Protein AF-A0A804JWT5-F1 (afdb_monomer_lite)

InterPro domains:
  IPR002326 Cytochrome c1 [PF02167] (1-75)
  IPR002326 Cytochrome c1 [PTHR10266] (1-71)
  IPR036909 Cytochrome c-like domain superfamily [G3DSA:1.10.760.10] (1-108)
  IPR036909 Cytochrome c-like domain superfamily [SSF46626] (1-72)

Structure (mmCIF, N/CA/C/O backbone):
data_AF-A0A804JWT5-F1
#
_entry.id   AF-A0A804JWT5-F1
#
loop_
_atom_site.group_PDB
_atom_site.id
_atom_site.type_symbol
_atom_site.label_atom_id
_atom_site.label_alt_id
_atom_site.label_comp_id
_atom_site.label_asym_id
_atom_site.label_entity_id
_atom_site.label_seq_id
_atom_site.pdbx_PDB_ins_code
_atom_site.Cartn_x
_atom_site.Cartn_y
_atom_site.Cartn_z
_atom_site.occupancy
_atom_site.B_iso_or_equiv
_atom_site.auth_seq_id
_atom_site.auth_comp_id
_atom_site.auth_asym_id
_atom_site.auth_atom_id
_atom_site.pdbx_PDB_model_num
ATOM 1 N N . MET A 1 1 ? -15.357 16.980 19.667 1.00 75.12 1 MET A N 1
ATOM 2 C CA . MET A 1 1 ? -14.747 15.652 19.921 1.00 75.12 1 MET A CA 1
ATOM 3 C C . MET A 1 1 ? -13.376 15.866 20.545 1.00 75.12 1 MET A C 1
ATOM 5 O O . MET A 1 1 ? -12.744 16.848 20.181 1.00 75.12 1 MET A O 1
ATOM 9 N N . PHE A 1 2 ? -12.936 15.007 21.473 1.00 85.19 2 PHE A N 1
ATOM 10 C CA . PHE A 1 2 ? -11.580 15.054 22.040 1.00 85.19 2 PHE A CA 1
ATOM 11 C C . PHE A 1 2 ? -10.767 13.847 21.553 1.00 85.19 2 PHE A C 1
ATOM 13 O O . PHE A 1 2 ? -11.309 12.749 21.428 1.00 85.19 2 PHE A O 1
ATOM 20 N N . THR A 1 3 ? -9.487 14.054 21.252 1.00 87.69 3 THR A N 1
ATOM 21 C CA . THR A 1 3 ? -8.571 12.985 20.833 1.00 87.69 3 THR A CA 1
ATOM 22 C C . THR A 1 3 ? -8.066 12.244 22.067 1.00 87.69 3 THR A C 1
ATOM 24 O O . THR A 1 3 ? -7.646 12.879 23.035 1.00 87.69 3 THR A O 1
ATOM 27 N N . ARG A 1 4 ? -8.100 10.907 22.044 1.00 94.25 4 ARG A N 1
ATOM 28 C CA . ARG A 1 4 ? -7.533 10.056 23.101 1.00 94.25 4 ARG A CA 1
ATOM 29 C C . ARG A 1 4 ? -6.338 9.256 22.568 1.00 94.25 4 ARG A C 1
ATOM 31 O O . ARG A 1 4 ? -6.318 8.965 21.372 1.00 94.25 4 ARG A O 1
ATOM 38 N N . PRO A 1 5 ? -5.400 8.831 23.429 1.00 92.06 5 PRO A N 1
ATOM 39 C CA . PRO A 1 5 ? -4.385 7.860 23.036 1.00 92.06 5 PRO A CA 1
ATOM 40 C C . PRO A 1 5 ? -5.026 6.530 22.610 1.00 92.06 5 PRO A C 1
ATOM 42 O O . PRO A 1 5 ? -6.020 6.085 23.198 1.00 92.06 5 PRO A O 1
ATOM 45 N N . GLY A 1 6 ? -4.454 5.918 21.571 1.00 87.19 6 GLY A N 1
ATOM 46 C CA . GLY A 1 6 ? -4.918 4.647 21.019 1.00 87.19 6 GLY A CA 1
ATOM 47 C C . GLY A 1 6 ? -4.729 3.488 21.997 1.00 87.19 6 GLY A C 1
ATOM 48 O O . GLY A 1 6 ? -3.757 3.441 22.750 1.00 87.19 6 GLY A O 1
ATOM 49 N N . LYS A 1 7 ? -5.676 2.550 21.992 1.00 90.06 7 LYS A N 1
ATOM 50 C CA . LYS A 1 7 ? -5.594 1.273 22.714 1.00 90.06 7 LYS A CA 1
ATOM 51 C C . LYS A 1 7 ? -5.313 0.137 21.732 1.00 90.06 7 LYS A C 1
ATOM 53 O O . LYS A 1 7 ? -5.649 0.243 20.561 1.00 90.06 7 LYS A O 1
ATOM 58 N N . LEU A 1 8 ? -4.789 -0.988 22.221 1.00 85.50 8 LEU A N 1
ATOM 59 C CA . LEU A 1 8 ? -4.498 -2.172 21.390 1.00 85.50 8 LEU A CA 1
ATOM 60 C C . LEU A 1 8 ? -5.729 -2.757 20.679 1.00 85.50 8 LEU A C 1
ATOM 62 O O . LEU A 1 8 ? -5.597 -3.420 19.660 1.00 85.50 8 LEU A O 1
ATOM 66 N N . SER A 1 9 ? -6.925 -2.522 21.219 1.00 89.88 9 SER A N 1
ATOM 67 C CA . SER A 1 9 ? -8.191 -2.934 20.609 1.00 89.88 9 SER A CA 1
ATOM 68 C C . SER A 1 9 ? -8.671 -2.000 19.494 1.00 89.88 9 SER A C 1
ATOM 70 O O . SER A 1 9 ? -9.656 -2.314 18.828 1.00 89.88 9 SER A O 1
ATOM 72 N N . ASP A 1 10 ? -8.068 -0.816 19.356 1.00 89.12 10 ASP A N 1
ATOM 73 C CA . ASP A 1 10 ? -8.486 0.168 18.364 1.00 89.12 10 ASP A CA 1
ATOM 74 C C . ASP A 1 10 ? -8.010 -0.270 16.974 1.00 89.12 10 ASP A C 1
ATOM 76 O O . ASP A 1 10 ? -6.946 -0.865 16.807 1.00 89.12 10 ASP A O 1
ATOM 80 N N . ARG A 1 11 ? -8.824 0.016 15.955 1.00 86.62 11 ARG A N 1
ATOM 81 C CA . ARG A 1 11 ? -8.447 -0.262 14.567 1.00 86.62 11 ARG A CA 1
ATOM 82 C C . ARG A 1 11 ? -7.304 0.646 14.137 1.00 86.62 11 ARG A C 1
ATOM 84 O O . ARG A 1 11 ? -7.155 1.752 14.659 1.00 86.62 11 ARG A O 1
ATOM 91 N N . PHE A 1 12 ? -6.572 0.212 13.114 1.00 83.69 12 PHE A N 1
ATOM 92 C CA . PHE A 1 12 ? -5.594 1.084 12.487 1.00 83.69 12 PHE A CA 1
ATOM 93 C C . PHE A 1 12 ? -6.271 2.353 11.954 1.00 83.69 12 PHE A C 1
ATOM 95 O O . PHE A 1 12 ? -7.320 2.267 11.300 1.00 83.69 12 PHE A O 1
ATOM 102 N N . PRO A 1 13 ? -5.709 3.531 12.263 1.00 84.75 13 PRO A N 1
ATOM 103 C CA . PRO A 1 13 ? -6.219 4.787 11.746 1.00 84.75 13 PRO A CA 1
ATOM 104 C C . PRO A 1 13 ? -6.080 4.817 10.222 1.00 84.75 13 PRO A C 1
ATOM 106 O O . PRO A 1 13 ? -5.098 4.344 9.653 1.00 84.75 13 PRO A O 1
ATOM 109 N N . GLN A 1 14 ? -7.084 5.381 9.558 1.00 82.38 14 GLN A N 1
ATOM 110 C CA . GLN A 1 14 ? -7.034 5.601 8.117 1.00 82.38 14 GLN A CA 1
ATOM 111 C C . GLN A 1 14 ? -6.092 6.779 7.810 1.00 82.38 14 GLN A C 1
ATOM 113 O O . GLN A 1 14 ? -6.159 7.795 8.507 1.00 82.38 14 GLN A O 1
ATOM 118 N N . PRO A 1 15 ? -5.251 6.688 6.765 1.00 82.44 15 PRO A N 1
ATOM 119 C CA . PRO A 1 15 ? -4.305 7.750 6.411 1.00 82.44 15 PRO A CA 1
ATOM 120 C C . PRO A 1 15 ? -4.996 8.997 5.844 1.00 82.44 15 PRO A C 1
ATOM 122 O O . PRO A 1 15 ? -4.476 10.106 5.954 1.00 82.44 15 PRO A O 1
ATOM 125 N N . TYR A 1 16 ? -6.183 8.830 5.258 1.00 84.62 16 TYR A N 1
ATOM 126 C CA . TYR A 1 16 ? -6.977 9.913 4.691 1.00 84.62 16 TYR A CA 1
ATOM 127 C C . TYR A 1 16 ? -8.357 9.959 5.339 1.00 84.62 16 TYR A C 1
ATOM 129 O O . TYR A 1 16 ? -8.941 8.929 5.670 1.00 84.62 16 TYR A O 1
ATOM 137 N N . SER A 1 17 ? -8.901 11.168 5.483 1.00 86.25 17 SER A N 1
ATOM 138 C CA . SER A 1 17 ? -10.240 11.382 6.040 1.00 86.25 17 SER A CA 1
ATOM 139 C C . SER A 1 17 ? -11.350 10.865 5.123 1.00 86.25 17 SER A C 1
ATOM 141 O O . SER A 1 17 ? -12.399 10.443 5.606 1.00 86.25 17 SER A O 1
ATOM 143 N N . ASN A 1 18 ? -11.139 10.915 3.806 1.00 88.25 18 ASN A N 1
ATOM 144 C CA . ASN A 1 18 ? -12.083 10.456 2.795 1.00 88.25 18 ASN A CA 1
ATOM 145 C C . ASN A 1 18 ? -11.388 10.140 1.455 1.00 88.25 18 ASN A C 1
ATOM 147 O O . ASN A 1 18 ? -10.206 10.426 1.247 1.00 88.25 18 ASN A O 1
ATOM 151 N N . GLU A 1 19 ? -12.153 9.566 0.521 1.00 86.31 19 GLU A N 1
ATOM 152 C CA . GLU A 1 19 ? -11.678 9.200 -0.820 1.00 86.31 19 GLU A CA 1
ATOM 153 C C . GLU A 1 19 ? -11.188 10.414 -1.627 1.00 86.31 19 GLU A C 1
ATOM 155 O O . GLU A 1 19 ? -10.183 10.334 -2.332 1.00 86.31 19 GLU A O 1
ATOM 160 N N . GLN A 1 20 ? -11.866 11.559 -1.509 1.00 87.12 20 GLN A N 1
ATOM 161 C CA . GLN A 1 20 ? -11.509 12.775 -2.246 1.00 87.12 20 GLN A CA 1
ATOM 162 C C . GLN A 1 20 ? -10.155 13.338 -1.796 1.00 87.12 20 GLN A C 1
ATOM 164 O O . GLN A 1 20 ? -9.337 13.693 -2.641 1.00 87.12 20 GLN A O 1
ATOM 169 N N . ALA A 1 21 ? -9.884 13.358 -0.488 1.00 85.00 21 ALA A N 1
ATOM 170 C CA . ALA A 1 21 ? -8.591 13.755 0.063 1.00 85.00 21 ALA A CA 1
ATOM 171 C C . ALA A 1 21 ? -7.484 12.789 -0.370 1.00 85.00 21 ALA A C 1
ATOM 173 O O . ALA A 1 21 ? -6.399 13.228 -0.748 1.00 85.00 21 ALA A O 1
ATOM 174 N N . ALA A 1 22 ? -7.777 11.485 -0.387 1.00 84.12 22 ALA A N 1
ATOM 175 C CA . ALA A 1 22 ? -6.842 10.475 -0.865 1.00 84.12 22 ALA A CA 1
ATOM 176 C C . ALA A 1 22 ? -6.495 10.681 -2.347 1.00 84.12 22 ALA A C 1
ATOM 178 O O . ALA A 1 22 ? -5.321 10.670 -2.707 1.00 84.12 22 ALA A O 1
ATOM 179 N N . ARG A 1 23 ? -7.492 10.934 -3.205 1.00 83.81 23 ARG A N 1
ATOM 180 C CA . ARG A 1 23 ? -7.272 11.235 -4.627 1.00 83.81 23 ARG A CA 1
ATOM 181 C C . ARG A 1 23 ? -6.504 12.536 -4.813 1.00 83.81 23 ARG A C 1
ATOM 183 O O . ARG A 1 23 ? -5.583 12.570 -5.617 1.00 83.81 23 ARG A O 1
ATOM 190 N N . PHE A 1 24 ? -6.837 13.587 -4.067 1.00 84.19 24 PHE A N 1
ATOM 191 C CA . PHE A 1 24 ? -6.138 14.869 -4.154 1.00 84.19 24 PHE A CA 1
ATOM 192 C C . PHE A 1 24 ? -4.649 14.734 -3.802 1.00 84.19 24 PHE A C 1
ATOM 194 O O . PHE A 1 24 ? -3.798 15.201 -4.555 1.00 84.19 24 PHE A O 1
ATOM 201 N N . ALA A 1 25 ? -4.328 14.025 -2.716 1.00 81.44 25 ALA A N 1
ATOM 202 C CA . ALA A 1 25 ? -2.947 13.800 -2.288 1.00 81.44 25 ALA A CA 1
ATOM 203 C C . ALA A 1 25 ? -2.139 12.916 -3.259 1.00 81.44 25 ALA A C 1
ATOM 205 O 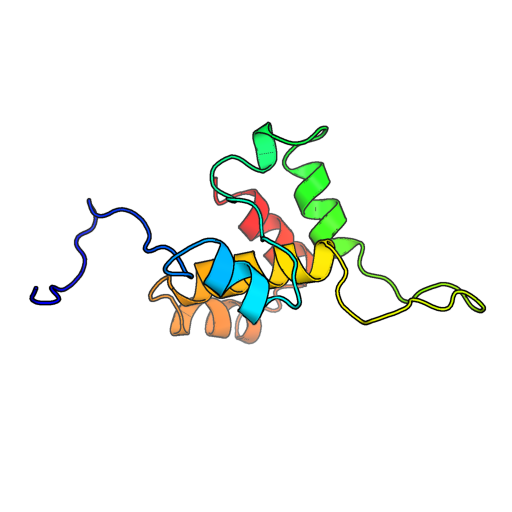O . ALA A 1 25 ? -0.924 13.057 -3.348 1.00 81.44 25 ALA A O 1
ATOM 206 N N . ASN A 1 26 ? -2.806 12.026 -3.999 1.00 79.00 26 ASN A N 1
ATOM 207 C CA . ASN A 1 26 ? -2.181 11.030 -4.876 1.00 79.00 26 ASN A CA 1
ATOM 208 C C . ASN A 1 26 ? -2.353 11.337 -6.377 1.00 79.00 26 ASN A C 1
ATOM 210 O O . ASN A 1 26 ? -2.330 10.430 -7.212 1.00 79.00 26 ASN A O 1
ATOM 214 N N . GLY A 1 27 ? -2.570 12.604 -6.743 1.00 78.88 27 GLY A N 1
ATOM 215 C CA . GLY A 1 27 ? -2.654 13.027 -8.147 1.00 78.88 27 GLY A CA 1
ATOM 216 C C . GLY A 1 27 ? -3.839 12.433 -8.923 1.00 78.88 27 GLY A C 1
ATOM 217 O O . GLY A 1 27 ? -3.720 12.110 -10.100 1.00 78.88 27 GLY A O 1
ATOM 218 N N . GLY A 1 28 ? -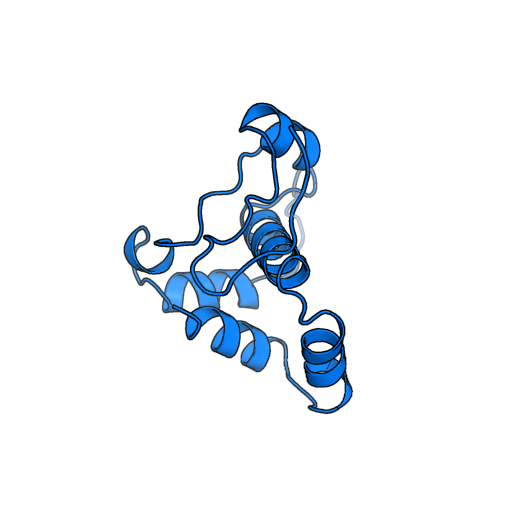4.983 12.270 -8.258 1.00 79.12 28 GLY A N 1
ATOM 219 C CA . GLY A 1 28 ? -6.255 11.791 -8.811 1.00 79.12 28 GLY A CA 1
ATOM 220 C C . GLY A 1 28 ? -6.538 10.303 -8.581 1.00 79.12 28 GLY A C 1
ATOM 221 O O . GLY A 1 28 ? -7.679 9.857 -8.755 1.00 79.12 28 GLY A O 1
ATOM 222 N N . VAL A 1 29 ? -5.540 9.527 -8.151 1.00 80.31 29 VAL A N 1
ATOM 223 C CA . VAL A 1 29 ? -5.676 8.077 -7.967 1.00 80.31 29 VAL A CA 1
ATOM 224 C C . VAL A 1 29 ? -6.061 7.742 -6.532 1.00 80.31 29 VAL A C 1
ATOM 226 O O . VAL A 1 29 ? -5.503 8.278 -5.581 1.00 80.31 29 VAL A O 1
ATOM 229 N N . TYR A 1 30 ? -7.021 6.835 -6.370 1.00 82.38 30 TYR A N 1
ATOM 230 C CA . TYR A 1 30 ? -7.408 6.341 -5.055 1.00 82.38 30 TYR A CA 1
ATOM 231 C C . TYR A 1 30 ? -6.616 5.072 -4.713 1.00 82.38 30 TYR A C 1
ATOM 233 O O . TYR A 1 30 ? -6.737 4.082 -5.446 1.00 82.38 30 TYR A O 1
ATOM 241 N N . PRO A 1 31 ? -5.798 5.077 -3.646 1.00 82.62 31 PRO A N 1
ATOM 242 C CA . PRO A 1 31 ? -5.074 3.887 -3.238 1.00 82.62 31 PRO A CA 1
ATOM 243 C C . PRO A 1 31 ? -6.050 2.844 -2.658 1.00 82.62 31 PRO A C 1
ATOM 245 O O . PRO A 1 31 ? -6.935 3.204 -1.879 1.00 82.62 31 PRO A O 1
ATOM 248 N N . PRO A 1 32 ? -5.926 1.557 -3.029 1.00 83.31 32 PRO A N 1
ATOM 249 C CA . PRO A 1 32 ? -6.806 0.512 -2.516 1.00 83.31 32 PRO A CA 1
ATOM 250 C C . PRO A 1 32 ? -6.525 0.223 -1.036 1.00 83.31 32 PRO A C 1
ATOM 252 O O . PRO A 1 32 ? -5.384 0.342 -0.583 1.00 83.31 32 PRO A O 1
ATOM 255 N N . ASP A 1 33 ? -7.551 -0.224 -0.307 1.00 84.44 33 ASP A N 1
ATOM 256 C CA . ASP A 1 33 ? -7.377 -0.784 1.036 1.00 84.44 33 ASP A CA 1
ATOM 257 C C . ASP A 1 33 ? -6.527 -2.059 0.966 1.00 84.44 33 ASP A C 1
ATOM 259 O O . ASP A 1 33 ? -6.751 -2.948 0.136 1.00 84.44 33 ASP A O 1
ATOM 263 N N . LEU A 1 34 ? -5.523 -2.127 1.835 1.00 83.00 34 LEU A N 1
ATOM 264 C CA . LEU A 1 34 ? -4.513 -3.174 1.814 1.00 83.00 34 LEU A CA 1
ATOM 265 C C . LEU A 1 34 ? -4.864 -4.363 2.706 1.00 83.00 34 LEU A C 1
ATOM 267 O O . LEU A 1 34 ? -4.28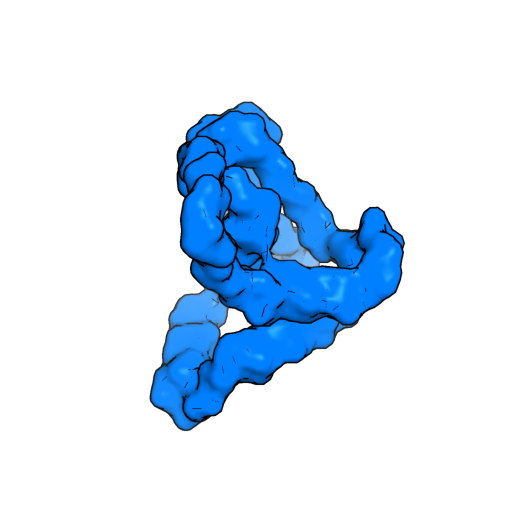3 -5.426 2.514 1.00 83.00 34 LEU A O 1
ATOM 271 N N . SER A 1 35 ? -5.877 -4.230 3.568 1.00 82.50 35 SER A N 1
ATOM 272 C CA . SER A 1 35 ? -6.308 -5.257 4.530 1.00 82.50 35 SER A CA 1
ATOM 273 C C . SER A 1 35 ? -6.583 -6.633 3.902 1.00 82.50 35 SER A C 1
ATOM 275 O O . SER A 1 35 ? -6.476 -7.667 4.558 1.00 82.50 35 SER A O 1
ATOM 277 N N . LEU A 1 36 ? -6.977 -6.663 2.623 1.00 84.25 36 LEU A N 1
ATOM 278 C CA . LEU A 1 36 ? -7.304 -7.886 1.882 1.00 84.25 36 LEU A CA 1
ATOM 279 C C . LEU A 1 36 ? -6.603 -7.972 0.521 1.00 84.25 36 LEU A C 1
ATOM 281 O O . LEU A 1 36 ? -7.001 -8.780 -0.321 1.00 84.25 36 LEU A O 1
ATOM 285 N N . ILE A 1 37 ? -5.562 -7.173 0.271 1.00 82.81 37 ILE A N 1
ATOM 286 C CA . ILE A 1 37 ? -4.974 -7.051 -1.073 1.00 82.81 37 ILE A CA 1
ATOM 287 C C . ILE A 1 37 ? -4.414 -8.379 -1.604 1.00 82.81 37 ILE A C 1
ATOM 289 O O . ILE A 1 37 ? -4.598 -8.699 -2.778 1.00 82.81 37 ILE A O 1
ATOM 293 N N . SER A 1 38 ? -3.841 -9.201 -0.719 1.00 82.88 38 SER A N 1
ATOM 294 C CA . SER A 1 38 ? -3.315 -10.536 -1.032 1.00 82.88 38 SER A CA 1
ATOM 295 C C . SER A 1 38 ? -4.404 -11.552 -1.393 1.00 82.88 38 SER A C 1
ATOM 297 O O . SER A 1 38 ? -4.108 -12.580 -1.987 1.00 82.88 38 SER A O 1
ATOM 299 N N . LYS A 1 39 ? -5.670 -11.299 -1.043 1.00 82.25 39 LYS A N 1
ATOM 300 C CA . LYS A 1 39 ? -6.812 -12.143 -1.442 1.00 82.25 39 LYS A CA 1
ATOM 301 C C . LYS A 1 39 ? -7.586 -11.539 -2.612 1.00 82.25 39 LYS A C 1
ATOM 303 O O . LYS A 1 39 ? -8.158 -12.264 -3.416 1.00 82.25 39 LYS A O 1
ATOM 308 N N . ALA A 1 40 ? -7.591 -10.213 -2.724 1.00 85.62 40 ALA A N 1
ATOM 309 C CA . ALA A 1 40 ? -8.319 -9.470 -3.746 1.00 85.62 40 ALA A CA 1
ATOM 310 C C . ALA A 1 40 ? -7.635 -9.465 -5.126 1.00 85.62 40 ALA A C 1
ATOM 312 O O . ALA A 1 40 ? -8.174 -8.889 -6.076 1.00 85.62 40 ALA A O 1
ATOM 313 N N . ARG A 1 41 ? -6.428 -10.030 -5.249 1.00 85.19 41 ARG A N 1
ATOM 314 C CA . ARG A 1 41 ? -5.644 -10.070 -6.490 1.00 85.19 41 ARG A CA 1
ATOM 315 C C . ARG A 1 41 ? -5.177 -11.487 -6.798 1.00 85.19 41 ARG A C 1
ATOM 317 O O . ARG A 1 41 ? -4.876 -12.270 -5.899 1.00 85.19 41 ARG A O 1
ATOM 324 N N . HIS A 1 42 ? -5.106 -11.807 -8.088 1.00 84.38 42 HIS A N 1
ATOM 325 C CA . HIS A 1 42 ? -4.588 -13.090 -8.558 1.00 84.38 42 HIS A CA 1
ATOM 326 C C . HIS A 1 42 ? -3.135 -13.269 -8.112 1.00 84.38 42 HIS A C 1
ATOM 328 O O . HIS A 1 42 ? -2.370 -12.310 -8.116 1.00 84.38 42 HIS A O 1
ATOM 334 N N . ASN A 1 43 ? -2.758 -14.493 -7.735 1.00 84.69 43 ASN A N 1
ATOM 335 C CA . ASN A 1 43 ? -1.421 -14.829 -7.224 1.00 84.69 43 ASN A CA 1
ATOM 336 C C . ASN A 1 43 ? -1.036 -14.144 -5.885 1.00 84.69 43 ASN A C 1
ATOM 338 O O . ASN A 1 43 ? 0.098 -14.265 -5.433 1.00 84.69 43 ASN A O 1
ATOM 342 N N . GLY A 1 44 ? -1.975 -13.449 -5.233 1.00 85.56 44 GLY A N 1
ATOM 343 C CA . GLY A 1 44 ? -1.905 -12.979 -3.849 1.00 85.56 44 GLY A CA 1
ATOM 344 C C . GLY A 1 44 ? -0.597 -12.328 -3.403 1.00 85.56 44 GLY A C 1
ATOM 345 O O . GLY A 1 44 ? -0.216 -11.280 -3.919 1.00 85.56 44 GLY A O 1
ATOM 346 N N . GLN A 1 45 ? 0.087 -12.925 -2.423 1.00 82.88 45 GLN A N 1
ATOM 347 C CA . GLN A 1 45 ? 1.356 -12.398 -1.897 1.00 82.88 45 GLN A CA 1
ATOM 348 C C . GLN A 1 45 ? 2.437 -12.285 -2.980 1.00 82.88 45 GLN A C 1
ATOM 350 O O . GLN A 1 45 ? 3.160 -11.294 -3.014 1.00 82.88 45 GLN A O 1
ATOM 355 N N . ASN A 1 46 ? 2.503 -13.236 -3.918 1.00 83.75 46 ASN A N 1
ATOM 356 C CA . ASN A 1 46 ? 3.470 -13.186 -5.018 1.00 83.75 46 ASN A CA 1
ATOM 357 C C . ASN A 1 46 ? 3.211 -11.988 -5.938 1.00 83.75 46 ASN A C 1
ATOM 359 O O . ASN A 1 46 ? 4.152 -11.406 -6.472 1.00 83.75 46 ASN A O 1
ATOM 363 N N . TYR A 1 47 ? 1.943 -11.598 -6.112 1.00 84.44 47 TYR A N 1
ATOM 364 C CA . TYR A 1 47 ? 1.588 -10.393 -6.859 1.00 84.44 47 TYR A CA 1
ATOM 365 C C . TYR A 1 47 ? 2.086 -9.135 -6.145 1.00 84.44 47 TYR A C 1
ATOM 367 O O . TYR A 1 47 ? 2.731 -8.299 -6.769 1.00 84.44 47 TYR A O 1
ATOM 375 N N . VAL A 1 48 ? 1.860 -9.023 -4.834 1.00 82.25 48 VAL A N 1
ATOM 376 C CA . VAL A 1 48 ? 2.353 -7.885 -4.042 1.00 82.25 48 VAL A CA 1
ATOM 377 C C . VAL A 1 48 ? 3.883 -7.826 -4.071 1.00 82.25 48 VAL A C 1
ATOM 379 O O . VAL A 1 48 ? 4.448 -6.772 -4.352 1.00 82.25 48 VAL A O 1
ATOM 382 N N . PHE A 1 49 ? 4.559 -8.960 -3.891 1.00 83.19 49 PHE A N 1
ATOM 383 C CA . PHE A 1 49 ? 6.016 -9.047 -3.954 1.00 83.19 49 PHE A CA 1
ATOM 384 C C . PHE A 1 49 ? 6.569 -8.624 -5.322 1.00 83.19 49 PHE A C 1
ATOM 386 O O . PHE A 1 49 ? 7.510 -7.832 -5.400 1.00 83.19 49 PHE A O 1
ATOM 393 N N . ALA A 1 50 ? 5.968 -9.109 -6.412 1.00 83.00 50 ALA A N 1
ATOM 394 C CA . ALA A 1 50 ? 6.367 -8.743 -7.768 1.00 83.00 50 ALA A CA 1
ATOM 395 C C . ALA A 1 50 ? 6.122 -7.255 -8.062 1.00 83.00 50 ALA A C 1
ATOM 397 O O . ALA A 1 50 ? 6.920 -6.632 -8.756 1.00 83.00 50 ALA A O 1
ATOM 398 N N . LEU A 1 51 ? 5.058 -6.659 -7.514 1.00 82.00 51 LEU A N 1
ATOM 399 C CA . LEU A 1 51 ? 4.804 -5.223 -7.647 1.00 82.00 51 LEU A CA 1
ATOM 400 C C . LEU A 1 51 ? 5.846 -4.372 -6.916 1.00 82.00 51 LEU A C 1
ATOM 402 O O . LEU A 1 51 ? 6.279 -3.355 -7.456 1.00 82.00 51 LEU A O 1
ATOM 406 N N . LEU A 1 52 ? 6.230 -4.776 -5.702 1.00 79.19 52 LEU A N 1
ATOM 407 C CA . LEU A 1 52 ? 7.187 -4.046 -4.868 1.00 79.19 52 LEU A CA 1
ATOM 408 C C . LEU A 1 52 ? 8.618 -4.141 -5.410 1.00 79.19 52 LEU A C 1
ATOM 410 O O . LEU A 1 52 ? 9.361 -3.166 -5.370 1.00 79.19 52 LEU A O 1
ATOM 414 N N . THR A 1 53 ? 9.003 -5.304 -5.936 1.00 78.56 53 THR A N 1
ATOM 415 C CA . THR A 1 53 ? 10.376 -5.579 -6.401 1.00 78.56 53 THR A CA 1
ATOM 416 C C . THR A 1 53 ? 10.564 -5.386 -7.907 1.00 78.56 53 THR A C 1
ATOM 418 O O . THR A 1 53 ? 11.690 -5.282 -8.390 1.00 78.56 53 THR A O 1
ATOM 421 N N . GLY A 1 54 ? 9.470 -5.328 -8.667 1.00 75.81 54 GLY A N 1
ATOM 422 C CA . GLY A 1 54 ? 9.480 -5.249 -10.126 1.00 75.81 54 GLY A CA 1
ATOM 423 C C . GLY A 1 54 ? 9.665 -3.847 -10.699 1.00 75.81 54 GLY A C 1
ATOM 424 O O . GLY A 1 54 ? 9.600 -3.701 -11.919 1.00 75.81 54 GLY A O 1
ATOM 425 N N . TYR A 1 55 ? 9.874 -2.818 -9.869 1.00 71.69 55 TYR A N 1
ATOM 426 C CA . TYR A 1 55 ? 10.133 -1.471 -10.375 1.00 71.69 55 TYR A CA 1
ATOM 427 C C . TYR A 1 55 ? 11.475 -1.449 -11.111 1.00 71.69 55 TYR A C 1
ATOM 429 O O . TYR A 1 55 ? 12.530 -1.707 -10.533 1.00 71.69 55 TYR A O 1
ATOM 437 N N . ARG A 1 56 ? 11.420 -1.181 -12.414 1.00 72.06 56 ARG A N 1
ATOM 438 C CA . ARG A 1 56 ? 12.582 -1.076 -13.295 1.00 72.06 56 ARG A CA 1
ATOM 439 C C . ARG A 1 56 ? 12.417 0.147 -14.169 1.00 72.06 56 ARG A C 1
ATOM 441 O O . ARG A 1 56 ? 11.289 0.531 -14.489 1.00 72.06 56 ARG A O 1
ATOM 448 N N . ASP A 1 57 ? 13.543 0.723 -14.565 1.00 72.81 57 ASP A N 1
ATOM 449 C CA . ASP A 1 57 ? 13.527 1.821 -15.513 1.00 72.81 57 ASP A CA 1
ATOM 450 C C . ASP A 1 57 ? 12.864 1.373 -16.822 1.00 72.81 57 ASP A C 1
ATOM 452 O O . ASP A 1 57 ? 13.064 0.234 -17.270 1.00 72.81 57 ASP A O 1
ATOM 456 N N . PRO A 1 58 ? 12.031 2.237 -17.425 1.00 73.50 58 PRO A N 1
ATOM 457 C CA . PRO A 1 58 ? 11.393 1.920 -18.688 1.00 73.50 58 PRO A CA 1
ATOM 458 C C . PRO A 1 58 ? 12.465 1.644 -19.756 1.00 73.50 58 PRO A C 1
ATOM 460 O O . PRO A 1 58 ? 13.497 2.319 -19.784 1.00 73.50 58 PRO A O 1
ATOM 463 N N . PRO A 1 59 ? 12.244 0.669 -20.656 1.00 79.62 59 PRO A N 1
ATOM 464 C CA . PRO A 1 59 ? 13.185 0.396 -21.733 1.00 79.62 59 PRO A CA 1
ATOM 465 C C . PRO A 1 59 ? 13.323 1.619 -22.651 1.00 79.62 59 PRO A C 1
ATOM 467 O O . PRO A 1 59 ? 12.399 2.429 -22.787 1.00 79.62 59 PRO A O 1
ATOM 470 N N . ALA A 1 60 ? 14.489 1.753 -23.288 1.00 78.94 60 ALA A N 1
ATOM 471 C CA . ALA A 1 60 ? 14.811 2.902 -24.130 1.00 78.94 60 ALA A CA 1
ATOM 472 C C . ALA A 1 60 ? 13.721 3.147 -25.193 1.00 78.94 60 ALA A C 1
ATOM 474 O O . ALA A 1 60 ? 13.338 2.238 -25.927 1.00 78.94 60 ALA A O 1
ATOM 475 N N . GLY A 1 61 ? 13.220 4.384 -25.264 1.00 76.38 61 GLY A N 1
ATOM 476 C CA . GLY A 1 61 ? 12.167 4.794 -26.203 1.00 76.38 61 GLY A CA 1
ATOM 477 C C . GLY A 1 61 ? 10.738 4.766 -25.647 1.00 76.38 61 GLY A C 1
ATOM 478 O O . GLY A 1 61 ? 9.828 5.248 -26.320 1.00 76.38 61 GLY A O 1
ATOM 479 N N . VAL A 1 62 ? 10.513 4.277 -24.421 1.00 74.69 62 VAL A N 1
ATOM 480 C CA . VAL A 1 62 ? 9.191 4.333 -23.774 1.00 74.69 62 VAL A CA 1
ATOM 481 C C . VAL A 1 62 ? 9.038 5.632 -22.982 1.00 74.69 62 VAL A C 1
ATOM 483 O O . VAL A 1 62 ? 9.610 5.808 -21.908 1.00 74.69 62 VAL A O 1
ATOM 486 N N . LEU A 1 63 ? 8.222 6.550 -23.505 1.00 67.94 63 LEU A N 1
ATOM 487 C CA . LEU A 1 63 ? 7.843 7.779 -22.808 1.00 67.94 63 LEU A CA 1
ATOM 488 C C . LEU A 1 63 ? 6.712 7.494 -21.814 1.00 67.94 63 LEU A C 1
ATOM 490 O O . LEU A 1 63 ? 5.539 7.426 -22.186 1.00 67.94 63 LEU A O 1
ATOM 494 N N . VAL A 1 64 ? 7.056 7.358 -20.534 1.00 63.75 64 VAL A N 1
ATOM 495 C CA . VAL A 1 64 ? 6.070 7.261 -19.450 1.00 63.75 64 VAL A CA 1
ATOM 496 C C . VAL A 1 64 ? 5.524 8.663 -19.167 1.00 63.75 64 VAL A C 1
ATOM 498 O O . VAL A 1 64 ? 6.244 9.537 -18.685 1.00 63.75 64 VAL A O 1
ATOM 501 N N . ARG A 1 65 ? 4.253 8.916 -19.502 1.00 51.91 65 ARG A N 1
ATOM 502 C CA . ARG A 1 65 ? 3.610 10.205 -19.212 1.00 51.91 65 ARG A CA 1
ATOM 503 C C . ARG A 1 65 ? 3.166 10.257 -17.752 1.00 51.91 65 ARG A C 1
ATOM 505 O O . ARG A 1 65 ? 2.300 9.489 -17.363 1.00 51.91 65 ARG A O 1
ATOM 512 N N . PHE A 1 66 ? 3.725 11.224 -17.024 1.00 48.53 66 PHE A N 1
ATOM 513 C CA . PHE A 1 66 ? 3.419 11.600 -15.639 1.00 48.53 66 PHE A CA 1
ATOM 514 C C . PHE A 1 66 ? 3.656 10.481 -14.600 1.00 48.53 66 PHE A C 1
ATOM 516 O O . PHE A 1 66 ? 3.162 9.364 -14.690 1.00 48.53 66 PHE A O 1
ATOM 523 N N . GLN A 1 67 ? 4.475 10.800 -13.602 1.00 53.00 67 GLN A N 1
ATOM 524 C CA . GLN A 1 67 ? 5.200 9.889 -12.705 1.00 53.00 67 GLN A CA 1
ATOM 525 C C . GLN A 1 67 ? 4.336 9.254 -11.592 1.00 53.00 67 GLN A C 1
ATOM 527 O O . GLN A 1 67 ? 4.776 9.133 -10.455 1.00 53.00 67 GLN A O 1
ATOM 532 N N . ILE A 1 68 ? 3.106 8.829 -11.891 1.00 56.38 68 ILE A N 1
ATOM 533 C CA . ILE A 1 68 ? 2.250 8.138 -10.915 1.00 56.38 68 ILE A CA 1
ATOM 534 C C . ILE A 1 68 ? 1.893 6.760 -11.460 1.00 56.38 68 ILE A C 1
ATOM 536 O O . ILE A 1 68 ? 0.876 6.555 -12.118 1.00 56.38 68 ILE A O 1
ATOM 540 N N . THR A 1 69 ? 2.771 5.793 -11.205 1.00 59.69 69 THR A N 1
ATOM 541 C CA . THR A 1 69 ? 2.473 4.383 -11.466 1.00 59.69 69 THR A CA 1
ATOM 542 C C . THR A 1 69 ? 1.676 3.797 -10.300 1.00 59.69 69 THR A C 1
ATOM 544 O O . THR A 1 69 ? 1.895 4.154 -9.142 1.00 59.69 69 THR A O 1
ATOM 547 N N . ILE A 1 70 ? 0.760 2.863 -10.587 1.00 57.47 70 ILE A N 1
ATOM 548 C CA . ILE A 1 70 ? -0.027 2.152 -9.558 1.00 57.47 70 ILE A CA 1
ATOM 549 C C . ILE A 1 70 ? 0.897 1.518 -8.505 1.00 57.47 70 ILE A C 1
ATOM 551 O O . ILE A 1 70 ? 0.584 1.534 -7.318 1.00 57.47 70 ILE A O 1
ATOM 555 N N . ASN A 1 71 ? 2.069 1.035 -8.921 1.00 60.81 71 ASN A N 1
ATOM 556 C CA . ASN A 1 71 ? 3.061 0.437 -8.031 1.00 60.81 71 ASN A CA 1
ATOM 557 C C . ASN A 1 71 ? 3.610 1.465 -7.031 1.00 60.81 71 ASN A C 1
ATOM 559 O O . ASN A 1 71 ? 3.662 1.173 -5.840 1.00 60.81 71 ASN A O 1
ATOM 563 N N . ALA A 1 72 ? 3.940 2.681 -7.484 1.00 59.00 72 ALA A N 1
ATOM 564 C CA . ALA A 1 72 ? 4.417 3.756 -6.613 1.00 59.00 72 ALA A CA 1
ATOM 565 C C . ALA A 1 72 ? 3.361 4.175 -5.578 1.00 59.00 72 ALA A C 1
ATOM 567 O O . ALA A 1 72 ? 3.701 4.468 -4.437 1.00 59.00 72 ALA A O 1
ATOM 568 N N . LEU A 1 73 ? 2.077 4.132 -5.941 1.00 61.12 73 LEU A N 1
ATOM 569 C CA . LEU A 1 73 ? 0.975 4.420 -5.020 1.00 61.12 73 LEU A CA 1
ATOM 570 C C . LEU A 1 73 ? 0.760 3.321 -3.984 1.00 61.12 73 LEU A C 1
ATOM 572 O O . LEU A 1 73 ? 0.506 3.617 -2.821 1.00 61.12 73 LEU A O 1
ATOM 576 N N . VAL A 1 74 ? 0.869 2.053 -4.387 1.00 64.94 74 VAL A N 1
ATOM 577 C CA . VAL A 1 74 ? 0.793 0.924 -3.452 1.00 64.94 74 VAL A CA 1
ATOM 578 C C . VAL A 1 74 ? 1.961 0.983 -2.466 1.00 64.94 74 VAL A C 1
ATOM 580 O O . VAL A 1 74 ? 1.739 0.834 -1.268 1.00 64.94 74 VAL A O 1
ATOM 583 N N . VAL A 1 75 ? 3.175 1.286 -2.941 1.00 62.31 75 VAL A N 1
ATOM 584 C CA . VAL A 1 75 ? 4.358 1.498 -2.090 1.00 62.31 75 VAL A CA 1
ATOM 585 C C . VAL A 1 75 ? 4.153 2.689 -1.152 1.00 62.31 75 VAL A C 1
ATOM 587 O O . VAL A 1 75 ? 4.362 2.551 0.048 1.00 62.31 75 VAL A O 1
ATOM 590 N N . ALA A 1 76 ? 3.705 3.840 -1.658 1.00 59.62 76 ALA A N 1
ATOM 591 C CA . ALA A 1 76 ? 3.476 5.030 -0.841 1.00 59.62 76 ALA A CA 1
ATOM 592 C C . ALA A 1 76 ? 2.393 4.802 0.224 1.00 59.62 76 ALA A C 1
ATOM 594 O O . ALA A 1 76 ? 2.566 5.213 1.369 1.00 59.62 76 ALA A O 1
ATOM 595 N N . ASN A 1 77 ? 1.307 4.103 -0.119 1.00 64.81 77 ASN A N 1
ATOM 596 C CA . ASN A 1 77 ? 0.253 3.765 0.835 1.00 64.81 77 ASN A CA 1
ATOM 597 C C . ASN A 1 77 ? 0.741 2.760 1.888 1.00 64.81 77 ASN A C 1
ATOM 599 O O . ASN A 1 77 ? 0.457 2.928 3.071 1.00 64.81 77 ASN A O 1
ATOM 603 N N . LEU A 1 78 ? 1.532 1.756 1.490 1.00 62.09 78 LEU A N 1
ATOM 604 C CA . LEU A 1 78 ? 2.192 0.850 2.432 1.00 62.09 78 LEU A CA 1
ATOM 605 C C . LEU A 1 78 ? 3.080 1.640 3.394 1.00 62.09 78 LEU A C 1
ATOM 607 O O . LEU A 1 78 ? 2.868 1.575 4.600 1.00 62.09 78 LEU A O 1
ATOM 611 N N . VAL A 1 79 ? 4.009 2.448 2.879 1.00 60.69 79 VAL A N 1
ATOM 612 C CA . VAL A 1 79 ? 4.922 3.265 3.695 1.00 60.69 79 VAL A CA 1
ATOM 613 C C . VAL A 1 79 ? 4.156 4.232 4.603 1.00 60.69 79 VAL A C 1
ATOM 615 O O . VAL A 1 79 ? 4.509 4.367 5.769 1.00 60.69 79 VAL A O 1
ATOM 618 N N . SER A 1 80 ? 3.078 4.860 4.126 1.00 56.34 80 SER A N 1
ATOM 619 C CA . SER A 1 80 ? 2.225 5.738 4.941 1.00 56.34 80 SER A CA 1
ATOM 620 C C . SER A 1 80 ? 1.504 4.974 6.058 1.00 56.34 80 SER A C 1
ATOM 622 O O . SER A 1 80 ? 1.493 5.430 7.202 1.00 56.34 80 SER A O 1
ATOM 624 N N . THR A 1 81 ? 0.984 3.780 5.764 1.00 54.91 81 THR A N 1
ATOM 625 C CA . THR A 1 81 ? 0.357 2.897 6.760 1.00 54.91 81 THR A CA 1
ATOM 626 C C . THR A 1 81 ? 1.381 2.446 7.811 1.00 54.91 81 THR A C 1
ATOM 628 O O . THR A 1 81 ? 1.099 2.489 9.008 1.00 54.91 81 THR A O 1
ATOM 631 N N . PHE A 1 82 ? 2.606 2.108 7.393 1.00 49.53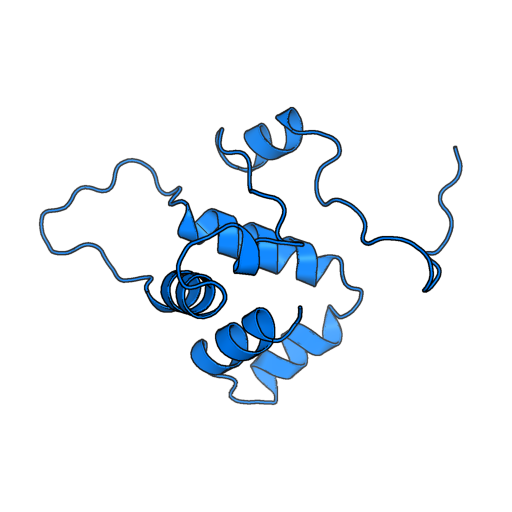 82 PHE A N 1
ATOM 632 C CA . PHE A 1 82 ? 3.716 1.774 8.294 1.00 49.53 82 PHE A CA 1
ATOM 633 C C . PHE A 1 82 ? 4.212 2.972 9.108 1.00 49.53 82 PHE A C 1
ATOM 635 O O . PHE A 1 82 ? 4.567 2.806 10.269 1.00 49.53 82 PHE A O 1
ATOM 642 N N . SER A 1 83 ? 4.198 4.180 8.543 1.00 41.72 83 SER A N 1
ATOM 643 C CA . SER A 1 83 ? 4.570 5.407 9.254 1.00 41.72 83 SER A CA 1
ATOM 644 C C . SER A 1 83 ? 3.525 5.827 10.295 1.00 41.72 83 SER A C 1
ATOM 646 O O . SER A 1 83 ? 3.838 6.633 11.171 1.00 41.72 83 SER A O 1
ATOM 648 N N . CYS A 1 84 ? 2.295 5.309 10.201 1.00 41.78 84 CYS A N 1
ATOM 649 C CA . CYS A 1 84 ? 1.244 5.495 11.201 1.00 41.78 84 CYS A CA 1
ATOM 650 C C . CYS A 1 84 ? 1.313 4.456 12.334 1.00 41.78 84 CYS A C 1
ATOM 652 O O . CYS A 1 84 ? 0.866 4.716 13.453 1.00 41.78 84 CYS A O 1
ATOM 654 N N . PHE A 1 85 ? 1.942 3.303 12.082 1.00 40.62 85 PHE A N 1
ATOM 655 C CA . PHE A 1 85 ? 2.472 2.473 13.153 1.00 40.62 85 PHE A CA 1
ATOM 656 C C . PHE A 1 85 ? 3.516 3.312 13.894 1.00 40.62 85 PHE A C 1
ATOM 658 O O . PHE A 1 85 ? 4.435 3.860 13.291 1.00 40.62 85 PHE A O 1
ATOM 665 N N . HIS A 1 86 ? 3.396 3.421 15.213 1.00 42.22 86 HIS A N 1
ATOM 666 C CA . HIS A 1 86 ? 4.377 4.075 16.082 1.00 42.22 86 HIS A CA 1
ATOM 667 C C . HIS A 1 86 ? 5.679 3.237 16.178 1.00 42.22 86 HIS A C 1
ATOM 669 O O . HIS A 1 86 ? 6.198 2.978 17.253 1.00 42.22 86 HIS A O 1
ATOM 675 N N . LEU A 1 87 ? 6.177 2.759 15.034 1.00 41.47 87 LEU A N 1
ATOM 676 C CA . LEU A 1 87 ? 7.446 2.072 14.794 1.00 41.47 87 LEU A CA 1
ATOM 677 C C . LEU A 1 87 ? 8.351 2.970 13.933 1.00 41.47 87 LEU A C 1
ATOM 679 O O . LEU A 1 87 ? 9.138 2.474 13.129 1.00 41.47 87 LEU A O 1
ATOM 683 N N . HIS A 1 88 ? 8.245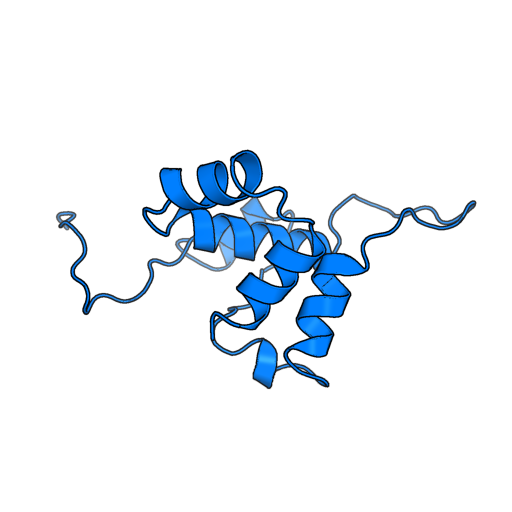 4.296 14.089 1.00 44.00 88 HIS A N 1
ATOM 684 C CA . HIS A 1 88 ? 9.125 5.239 13.396 1.00 44.00 88 HIS A CA 1
ATOM 685 C C . HIS A 1 88 ? 10.603 4.938 13.699 1.00 44.00 88 HIS A C 1
ATOM 687 O O . HIS A 1 88 ? 11.430 5.008 12.794 1.00 44.00 88 HIS A O 1
ATOM 693 N N . GLU A 1 89 ? 10.913 4.492 14.923 1.00 37.34 89 GLU A N 1
ATOM 694 C CA . GLU A 1 89 ? 12.258 4.039 15.300 1.00 37.34 89 GLU A CA 1
ATOM 695 C C . GLU A 1 89 ? 12.599 2.645 14.768 1.00 37.34 89 GLU A C 1
ATOM 697 O O . GLU A 1 89 ? 13.705 2.434 14.289 1.00 37.34 89 GLU A O 1
ATOM 702 N N . HIS A 1 90 ? 11.675 1.684 14.782 1.00 42.34 90 HIS A N 1
ATOM 703 C CA . HIS A 1 90 ? 12.014 0.309 14.408 1.00 42.34 90 HIS A CA 1
ATOM 704 C C . HIS A 1 90 ? 12.121 0.081 12.899 1.00 42.34 90 HIS A C 1
ATOM 706 O O . HIS A 1 90 ? 12.930 -0.743 12.499 1.00 42.34 90 HIS A O 1
ATOM 712 N N . VAL A 1 91 ? 11.376 0.791 12.044 1.00 45.75 91 VAL A N 1
ATOM 713 C CA . VAL A 1 91 ? 11.495 0.610 10.581 1.00 45.75 91 VAL A CA 1
ATOM 714 C C . VAL A 1 91 ? 12.769 1.271 10.045 1.00 45.75 91 VAL A C 1
ATOM 716 O O . VAL A 1 91 ? 13.455 0.690 9.208 1.00 45.75 91 VAL A O 1
ATOM 719 N N . THR A 1 92 ? 13.147 2.443 10.567 1.00 44.66 92 THR A N 1
ATOM 720 C CA . THR A 1 92 ? 14.421 3.091 10.208 1.00 44.66 92 THR A CA 1
ATOM 721 C C . THR A 1 92 ? 15.624 2.370 10.820 1.00 44.66 92 THR A C 1
ATOM 723 O O . THR A 1 92 ? 16.620 2.189 10.119 1.00 44.66 92 THR A O 1
ATOM 726 N N . LEU A 1 93 ? 15.536 1.859 12.058 1.00 44.12 93 LEU A N 1
ATOM 727 C CA . LEU A 1 93 ? 16.582 1.005 12.644 1.00 44.12 93 LEU A CA 1
ATOM 728 C C . LEU A 1 93 ? 16.688 -0.357 11.943 1.00 44.12 93 LEU A C 1
ATOM 730 O O . LEU A 1 93 ? 17.794 -0.852 11.777 1.00 44.12 93 LEU A O 1
ATOM 734 N N . PHE A 1 94 ? 15.592 -0.956 11.465 1.00 40.72 94 PHE A N 1
ATOM 735 C CA . PHE A 1 94 ? 15.645 -2.229 10.728 1.00 40.72 94 PHE A CA 1
ATOM 736 C C . PHE A 1 94 ? 16.286 -2.083 9.340 1.00 40.72 94 PHE A C 1
ATOM 738 O O . PHE A 1 94 ? 16.975 -2.992 8.894 1.00 40.72 94 PHE A O 1
ATOM 745 N N . VAL A 1 95 ? 16.116 -0.929 8.684 1.00 45.31 95 VAL A N 1
ATOM 746 C CA . VAL A 1 95 ? 16.747 -0.615 7.387 1.00 45.31 95 VAL A CA 1
ATOM 747 C C . VAL A 1 95 ? 18.214 -0.171 7.535 1.00 45.31 95 VAL A C 1
ATOM 749 O O . VAL A 1 95 ? 18.976 -0.267 6.576 1.00 45.31 95 VAL A O 1
ATOM 752 N N . THR A 1 96 ? 18.635 0.303 8.716 1.00 44.50 96 THR A N 1
ATOM 753 C CA . THR A 1 96 ? 20.005 0.814 8.947 1.00 44.50 96 THR A CA 1
ATOM 754 C C . THR A 1 96 ? 20.914 -0.117 9.761 1.00 44.50 96 THR A C 1
ATOM 756 O O . THR A 1 96 ? 22.122 -0.096 9.535 1.00 44.50 96 THR A O 1
ATOM 759 N N . LEU A 1 97 ? 20.383 -0.945 10.674 1.00 44.66 97 LEU A N 1
ATOM 760 C CA . LEU A 1 97 ? 21.160 -1.900 11.491 1.00 44.66 97 LEU A CA 1
ATOM 761 C C . LEU A 1 97 ? 21.147 -3.332 10.950 1.00 44.66 97 LEU A C 1
ATOM 763 O O . LEU A 1 97 ? 22.094 -4.080 11.184 1.00 44.66 97 LEU A O 1
ATOM 767 N N . LEU A 1 98 ? 20.099 -3.720 10.225 1.00 46.81 98 LEU A N 1
ATOM 768 C CA . LEU A 1 98 ? 20.113 -4.901 9.376 1.00 46.81 98 LEU A CA 1
ATOM 769 C C . LEU A 1 98 ? 20.367 -4.383 7.963 1.00 46.81 98 LEU A C 1
ATOM 771 O O . LEU A 1 98 ? 19.714 -3.443 7.525 1.00 46.81 98 LEU A O 1
ATOM 775 N N . SER A 1 99 ? 21.293 -4.971 7.221 1.00 46.19 99 SER A N 1
ATOM 776 C CA . SER A 1 99 ? 21.436 -4.754 5.780 1.00 46.19 99 SER A CA 1
ATOM 777 C C . SER A 1 99 ? 20.221 -5.327 5.027 1.00 46.19 99 SER A C 1
ATOM 779 O O . SER A 1 99 ? 20.374 -6.226 4.203 1.00 46.19 99 SER A O 1
ATOM 781 N N . ALA A 1 100 ? 19.004 -4.900 5.376 1.00 52.91 100 ALA A N 1
ATOM 782 C CA . ALA A 1 100 ? 17.767 -5.407 4.817 1.00 52.91 100 ALA A CA 1
ATOM 783 C C . ALA A 1 100 ? 17.703 -4.946 3.367 1.00 52.91 100 ALA A C 1
ATOM 785 O O . ALA A 1 100 ? 17.539 -3.763 3.058 1.00 52.91 100 ALA A O 1
ATOM 786 N N . THR A 1 101 ? 17.889 -5.897 2.463 1.00 59.50 101 THR A N 1
ATOM 787 C CA . THR A 1 101 ? 17.747 -5.634 1.041 1.00 59.50 101 THR A CA 1
ATOM 788 C C . THR A 1 101 ? 16.283 -5.266 0.755 1.00 59.50 101 THR A C 1
ATOM 790 O O . THR A 1 101 ? 15.381 -5.670 1.494 1.00 59.50 101 THR A O 1
ATOM 793 N N . PRO A 1 102 ? 15.978 -4.527 -0.325 1.00 61.62 102 PRO A N 1
ATOM 794 C CA . PRO A 1 102 ? 14.590 -4.254 -0.717 1.00 61.62 102 PRO A CA 1
ATOM 795 C C . PRO A 1 102 ? 13.739 -5.534 -0.878 1.00 61.62 102 PRO A C 1
ATOM 797 O O . PRO A 1 102 ? 12.514 -5.486 -0.753 1.00 61.62 102 PRO A O 1
ATOM 800 N N . LEU A 1 103 ? 14.382 -6.690 -1.090 1.00 64.44 103 LEU A N 1
ATOM 801 C CA . LEU A 1 103 ? 13.752 -8.012 -1.094 1.00 64.44 103 LEU A CA 1
ATOM 802 C C . LEU A 1 103 ? 13.301 -8.457 0.307 1.00 64.44 103 LEU A C 1
ATOM 804 O O . LEU A 1 103 ? 12.202 -8.997 0.442 1.00 64.44 103 LEU A O 1
ATOM 808 N N . ASP A 1 104 ? 14.101 -8.198 1.342 1.00 65.38 104 ASP A N 1
ATOM 809 C CA . ASP A 1 104 ? 13.774 -8.529 2.735 1.00 65.38 104 ASP A CA 1
ATOM 810 C C . ASP A 1 104 ? 12.604 -7.681 3.237 1.00 65.38 104 ASP A C 1
ATOM 812 O O . ASP A 1 104 ? 11.669 -8.201 3.847 1.00 65.38 104 ASP A O 1
ATOM 816 N N . LEU A 1 105 ? 12.597 -6.387 2.897 1.00 65.75 105 LEU A N 1
ATOM 817 C CA . LEU A 1 105 ? 11.495 -5.487 3.237 1.00 65.75 105 LEU A CA 1
ATOM 818 C C . LEU A 1 105 ? 10.194 -5.905 2.534 1.00 65.75 105 LEU A C 1
ATOM 820 O O . LEU A 1 105 ? 9.142 -5.974 3.165 1.00 65.75 105 LEU A O 1
ATOM 824 N N . SER A 1 106 ? 10.262 -6.242 1.242 1.00 66.12 106 SER A N 1
ATOM 825 C CA . SER A 1 106 ? 9.104 -6.735 0.484 1.00 66.12 106 SER A CA 1
ATOM 826 C C . SER A 1 106 ? 8.561 -8.046 1.061 1.00 66.12 106 SER A C 1
ATOM 828 O O . SER A 1 106 ? 7.348 -8.213 1.210 1.00 66.12 106 SER A O 1
ATOM 830 N N . SER A 1 107 ? 9.454 -8.959 1.449 1.00 67.44 107 SER A N 1
ATOM 831 C CA . SER A 1 107 ? 9.084 -10.226 2.083 1.00 67.44 107 SER A CA 1
ATOM 832 C C . SER A 1 107 ? 8.425 -9.999 3.444 1.00 67.44 107 SER A C 1
ATOM 834 O O . SER A 1 107 ? 7.390 -10.598 3.726 1.00 67.44 107 SER A O 1
ATOM 836 N N . TYR A 1 108 ? 8.961 -9.099 4.271 1.00 69.06 108 TYR A N 1
ATOM 837 C CA . TYR A 1 108 ? 8.371 -8.743 5.563 1.00 69.06 108 TYR A CA 1
ATOM 838 C C . TYR A 1 108 ? 6.960 -8.158 5.410 1.00 69.06 108 TYR A C 1
ATOM 840 O O . TYR A 1 108 ? 6.028 -8.601 6.076 1.00 69.06 108 TYR A O 1
ATOM 848 N N . ILE A 1 109 ? 6.774 -7.230 4.466 1.00 68.44 109 ILE A N 1
ATOM 849 C CA . ILE A 1 109 ? 5.473 -6.608 4.180 1.00 68.44 109 ILE A CA 1
ATOM 850 C C . ILE A 1 109 ? 4.444 -7.644 3.704 1.00 68.44 109 ILE A C 1
ATOM 852 O O . ILE A 1 109 ? 3.289 -7.607 4.128 1.00 68.44 109 ILE A O 1
ATOM 856 N N . CYS A 1 110 ? 4.847 -8.590 2.850 1.00 66.31 110 CYS A N 1
ATOM 857 C CA . CYS A 1 110 ? 3.951 -9.642 2.360 1.00 66.31 110 CYS A CA 1
ATOM 858 C C . CYS A 1 110 ? 3.508 -10.620 3.461 1.00 66.31 110 CYS A C 1
ATOM 860 O O . CYS A 1 110 ? 2.419 -11.188 3.357 1.00 66.31 110 CYS A O 1
ATOM 862 N N . ASN A 1 111 ? 4.327 -10.797 4.504 1.00 67.81 111 ASN A N 1
ATOM 863 C CA . ASN A 1 111 ? 4.056 -11.677 5.643 1.00 67.81 111 ASN A CA 1
ATOM 864 C C . ASN A 1 111 ? 3.332 -10.980 6.809 1.00 67.81 111 ASN A C 1
ATOM 866 O O . ASN A 1 111 ? 3.014 -11.635 7.797 1.00 67.81 111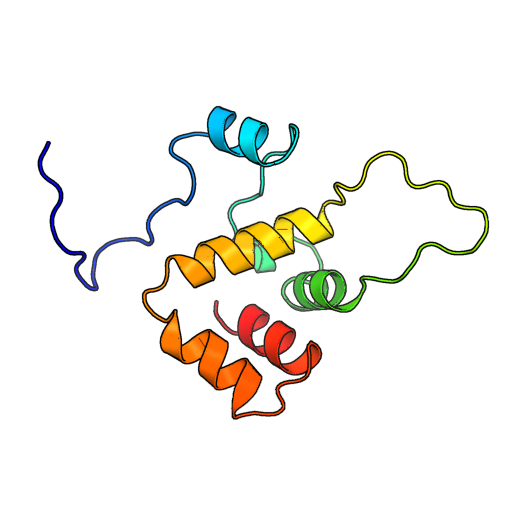 ASN A O 1
ATOM 870 N N . LEU A 1 112 ? 3.057 -9.674 6.717 1.00 64.31 112 LEU A N 1
ATOM 871 C CA . LEU A 1 112 ? 2.403 -8.912 7.788 1.00 64.31 112 LEU A CA 1
ATOM 872 C C . LEU A 1 112 ? 0.866 -9.097 7.856 1.00 64.31 112 LEU A C 1
ATOM 874 O O . LEU A 1 112 ? 0.197 -8.336 8.551 1.00 64.31 112 LEU A O 1
ATOM 878 N N . HIS A 1 113 ? 0.297 -10.063 7.127 1.00 49.97 113 HIS A N 1
ATOM 879 C CA . HIS A 1 113 ? -1.149 -10.315 7.034 1.00 49.97 113 HIS A CA 1
ATOM 880 C C . HIS A 1 113 ? -1.528 -11.732 7.456 1.00 49.97 113 HIS A C 1
ATOM 882 O O . HIS A 1 113 ? -0.828 -12.674 7.024 1.00 49.97 113 HIS A O 1
#

Radius of gyration: 16.12 Å; chains: 1; bounding box: 36×30×49 Å

Foldseek 3Di:
DDDDDDDPPDDQDDLDPDQVRCCVVQVRDGQDDPPCQQPVDPPRLVVQLCLQPVDDDDPPPDDDPDPRDNSVSNVVNLVSSVVSPPCPVVVVCCVVVPVQDSNNVSVVSSPPD

Sequence (113 aa):
MFTRPGKLSDRFPQPYSNEQAARFANGGVYPPDLSLISKARHNGQNYVFALLTGYRDPPAGVLVRFQITINALVVANLVSTFSCFHLHEHVTLFVTLLSATPLDLSSYICNLH

Secondary structure (DSSP, 8-state):
-------TTSPPPPSSSSHHHHHHHTTTPPPPPSTTHHHHSTTHHHHHHHHHH---PPPTT----SS--HHHHHHHHHHHHHHHSS-HHHHHHHHHHS---HHHHHHHHHT--

pLDDT: mean 70.2, std 15.71, range [37.34, 94.25]

Organism: Musa acuminata subsp. malaccensis (NCBI:txid214687)